Protein AF-A0A2N6DLI4-F1 (afdb_monomer_lite)

pLDDT: mean 96.34, std 3.58, range [76.81, 98.5]

Radius of gyration: 10.94 Å; chains: 1; bounding box: 24×23×28 Å

Sequence (65 aa):
MRRKRLADAEGVPPFVIFGDATLAEMAARMPTDEAAMMAISGVGKHKLRKFGNEFIDEIINYMCR

Foldseek 3Di:
DLLVVVCVVVVHDSCVLPNPQQVVQCVVQLDQDLVSSCPGPPDDPVSCVPCVVVSNVVSVVVVVD

Secondary structure (DSSP, 8-state):
-HHHHHHHHHTS-HHHH--HHHHHHHHHH---SHHHHHTSTT--HHHIIIIIHHHHHHHHHHHT-

Structure (mmCIF, N/CA/C/O backbone):
data_AF-A0A2N6DLI4-F1
#
_entry.id   AF-A0A2N6DLI4-F1
#
loop_
_atom_site.group_PDB
_atom_site.id
_atom_site.type_symbol
_atom_site.label_atom_id
_atom_site.label_alt_id
_atom_site.label_comp_id
_atom_site.label_asym_id
_atom_site.label_entity_id
_atom_site.label_seq_id
_atom_site.pdbx_PDB_ins_code
_atom_site.Cartn_x
_atom_site.Cartn_y
_atom_site.Cartn_z
_atom_site.occupancy
_atom_site.B_iso_or_equiv
_atom_site.auth_seq_id
_atom_site.auth_comp_id
_atom_site.auth_asym_id
_atom_site.auth_atom_id
_atom_site.pdbx_PDB_model_num
ATOM 1 N N . MET A 1 1 ? -0.650 8.363 -3.168 1.00 76.81 1 MET A N 1
ATOM 2 C CA . MET A 1 1 ? -1.964 8.880 -2.690 1.00 76.81 1 MET A CA 1
ATOM 3 C C . MET A 1 1 ? -3.033 7.796 -2.526 1.00 76.81 1 MET A C 1
ATOM 5 O O . MET A 1 1 ? -3.909 7.974 -1.686 1.00 76.81 1 MET A O 1
ATOM 9 N N . ARG A 1 2 ? -2.962 6.677 -3.269 1.00 91.44 2 ARG A N 1
ATOM 10 C CA . ARG A 1 2 ? -3.946 5.578 -3.232 1.00 91.44 2 ARG A CA 1
ATOM 11 C C . ARG A 1 2 ? -4.298 5.085 -1.820 1.00 91.44 2 ARG A C 1
ATOM 13 O O . ARG A 1 2 ? -5.465 5.119 -1.451 1.00 91.44 2 ARG A O 1
ATOM 20 N N . ARG A 1 3 ? -3.290 4.764 -0.995 1.00 95.62 3 ARG A N 1
ATOM 21 C CA . ARG A 1 3 ? -3.482 4.309 0.397 1.00 95.62 3 ARG A CA 1
ATOM 22 C C . ARG A 1 3 ? -4.342 5.251 1.243 1.00 95.62 3 ARG A C 1
ATOM 24 O O . ARG A 1 3 ? -5.222 4.782 1.948 1.00 95.62 3 ARG A O 1
ATOM 31 N N . LYS A 1 4 ? -4.077 6.562 1.187 1.00 95.38 4 LYS A N 1
ATOM 32 C CA . LYS A 1 4 ? -4.799 7.550 2.000 1.00 95.38 4 LYS A CA 1
ATOM 33 C C . LYS A 1 4 ? -6.284 7.582 1.632 1.00 95.38 4 LYS A C 1
ATOM 35 O O . LYS A 1 4 ? -7.113 7.485 2.519 1.00 95.38 4 LYS A O 1
ATOM 40 N N . ARG A 1 5 ? -6.607 7.615 0.333 1.00 96.44 5 ARG A N 1
ATOM 41 C CA . ARG A 1 5 ? -8.004 7.620 -0.135 1.00 96.44 5 ARG A CA 1
ATOM 42 C C . ARG A 1 5 ? -8.788 6.398 0.345 1.00 96.44 5 ARG A C 1
ATOM 44 O O . ARG A 1 5 ? -9.921 6.544 0.780 1.00 96.44 5 ARG A O 1
ATOM 51 N N . LEU A 1 6 ? -8.173 5.218 0.289 1.00 95.88 6 LEU A N 1
ATOM 52 C CA . LEU A 1 6 ? -8.807 3.985 0.759 1.00 95.88 6 LEU A CA 1
ATOM 53 C C . LEU A 1 6 ? -8.992 3.972 2.273 1.00 95.88 6 LEU A C 1
ATOM 55 O O . LEU A 1 6 ? -10.026 3.546 2.765 1.00 95.88 6 LEU A O 1
ATOM 59 N N . ALA A 1 7 ? -8.008 4.479 3.008 1.00 96.94 7 ALA A N 1
ATOM 60 C CA . ALA A 1 7 ? -8.084 4.600 4.455 1.00 96.94 7 ALA A CA 1
ATOM 61 C C . ALA A 1 7 ? -9.205 5.550 4.898 1.00 96.94 7 ALA A C 1
ATOM 63 O O . ALA A 1 7 ? -9.982 5.203 5.784 1.00 96.94 7 ALA A O 1
ATOM 64 N N . ASP A 1 8 ? -9.327 6.698 4.226 1.00 97.69 8 ASP A N 1
ATOM 65 C CA . ASP A 1 8 ? -10.386 7.675 4.471 1.00 97.69 8 ASP A CA 1
ATOM 66 C C . ASP A 1 8 ? -11.774 7.061 4.188 1.00 97.69 8 ASP A C 1
ATOM 68 O O . ASP A 1 8 ? -12.685 7.214 4.997 1.00 97.69 8 ASP A O 1
ATOM 72 N N . ALA A 1 9 ? -11.924 6.310 3.088 1.00 96.06 9 ALA A N 1
ATOM 73 C CA . ALA A 1 9 ? -13.174 5.622 2.738 1.00 96.06 9 ALA A CA 1
ATOM 74 C C . ALA A 1 9 ? -13.563 4.517 3.738 1.00 96.06 9 ALA A C 1
ATOM 76 O O . ALA A 1 9 ? -14.742 4.282 3.986 1.00 96.06 9 ALA A O 1
ATOM 77 N N . GLU A 1 10 ? -12.570 3.854 4.325 1.00 95.50 10 GLU A N 1
ATOM 78 C CA . GLU A 1 10 ? -12.750 2.801 5.327 1.00 95.50 10 GLU A CA 1
ATOM 79 C C . GLU A 1 10 ? -12.872 3.345 6.760 1.00 95.50 10 GLU A C 1
ATOM 81 O O . GLU A 1 10 ? -13.164 2.585 7.681 1.00 95.50 10 GLU A O 1
ATOM 86 N N . GLY A 1 11 ? -12.636 4.644 6.975 1.00 97.25 11 GLY A N 1
ATOM 87 C CA . GLY A 1 11 ? -12.641 5.253 8.307 1.00 97.25 11 GLY A CA 1
ATOM 88 C C . GLY A 1 11 ? -11.527 4.729 9.220 1.00 97.25 11 GLY A C 1
ATOM 89 O O . GLY A 1 11 ? -11.693 4.692 10.439 1.00 97.25 11 GLY A O 1
ATOM 90 N N . VAL A 1 12 ? -10.397 4.300 8.649 1.00 96.62 12 VAL A N 1
ATOM 91 C CA . VAL A 1 12 ? -9.270 3.710 9.389 1.00 96.62 12 VAL A CA 1
ATOM 92 C C . VAL A 1 12 ? -7.970 4.479 9.151 1.00 96.62 12 VAL A C 1
ATOM 94 O O . VAL A 1 12 ? -7.804 5.126 8.118 1.00 96.62 12 VAL A O 1
ATOM 97 N N . PRO A 1 13 ? -6.983 4.386 10.059 1.00 97.31 13 PRO A N 1
ATOM 98 C CA . PRO A 1 13 ? -5.650 4.917 9.796 1.00 97.31 13 PRO A CA 1
ATOM 99 C C . PRO A 1 13 ? -4.994 4.280 8.550 1.00 97.31 13 PRO A C 1
ATOM 101 O O . PRO A 1 13 ? -5.112 3.069 8.351 1.00 97.31 13 PRO A O 1
ATOM 104 N N . PRO A 1 14 ? -4.210 5.025 7.742 1.00 96.88 14 PRO A N 1
ATOM 105 C CA . PRO A 1 14 ? -3.633 4.521 6.489 1.00 96.88 14 PRO A CA 1
ATOM 106 C C . PRO A 1 14 ? -2.838 3.221 6.584 1.00 96.88 14 PRO A C 1
ATOM 108 O O . PRO A 1 14 ? -2.940 2.375 5.694 1.00 96.88 14 PRO A O 1
ATOM 111 N N . PHE A 1 15 ? -2.074 3.032 7.660 1.00 95.12 15 PHE A N 1
ATOM 112 C CA . PHE A 1 15 ? -1.255 1.833 7.847 1.00 95.12 15 PHE A CA 1
ATOM 113 C C . PHE A 1 15 ? -2.088 0.540 7.963 1.00 95.12 15 PHE A C 1
ATOM 115 O O . PHE A 1 15 ? -1.556 -0.546 7.729 1.00 95.12 15 PHE A O 1
ATOM 122 N N . VAL A 1 16 ? -3.390 0.640 8.274 1.00 95.62 16 VAL A N 1
ATOM 123 C CA . VAL A 1 16 ? -4.316 -0.505 8.321 1.00 95.62 16 VAL A CA 1
ATOM 124 C C . VAL A 1 16 ? -4.514 -1.107 6.929 1.00 95.62 16 VAL A C 1
ATOM 126 O O . VAL A 1 16 ? -4.538 -2.334 6.797 1.00 95.62 16 VAL A O 1
ATOM 129 N N . ILE A 1 17 ? -4.568 -0.267 5.889 1.00 97.25 17 ILE A N 1
ATOM 130 C CA . ILE A 1 17 ? -4.665 -0.703 4.489 1.00 97.25 17 ILE A CA 1
ATOM 131 C C . ILE A 1 17 ? -3.386 -1.467 4.123 1.00 97.25 17 ILE A C 1
ATOM 133 O O . ILE A 1 17 ? -3.394 -2.694 4.009 1.00 97.25 17 ILE A O 1
ATOM 137 N N . PHE A 1 18 ? -2.253 -0.765 4.085 1.00 97.50 18 PHE A N 1
ATOM 138 C CA . PHE A 1 18 ? -0.918 -1.349 3.947 1.00 97.50 18 PHE A CA 1
ATOM 139 C C . PHE A 1 18 ? 0.088 -0.551 4.775 1.00 97.50 18 PHE A C 1
ATOM 141 O O . PHE A 1 18 ? 0.096 0.682 4.730 1.00 97.50 18 PHE A O 1
ATOM 148 N N . GLY A 1 19 ? 0.943 -1.255 5.518 1.00 97.31 19 GLY A N 1
ATOM 149 C CA . GLY A 1 19 ? 2.035 -0.635 6.264 1.00 97.31 19 GLY A CA 1
ATOM 150 C C . GLY A 1 19 ? 3.107 -0.072 5.330 1.00 97.31 19 GLY A C 1
ATOM 151 O O . GLY A 1 19 ? 3.151 -0.403 4.146 1.00 97.31 19 GLY A O 1
ATOM 152 N N . ASP A 1 20 ? 3.983 0.777 5.863 1.00 97.25 20 ASP A N 1
ATOM 153 C CA . ASP A 1 20 ? 5.030 1.422 5.060 1.00 97.25 20 ASP A CA 1
ATOM 154 C C . ASP A 1 20 ? 6.021 0.412 4.470 1.00 97.25 20 ASP A C 1
ATOM 156 O O . ASP A 1 20 ? 6.369 0.528 3.301 1.00 97.25 20 ASP A O 1
ATOM 160 N N . ALA A 1 21 ? 6.399 -0.626 5.227 1.00 97.81 21 ALA A N 1
ATOM 161 C CA . ALA A 1 21 ? 7.268 -1.695 4.728 1.00 97.81 21 ALA A CA 1
ATOM 162 C C . ALA A 1 21 ? 6.647 -2.438 3.531 1.00 97.81 21 ALA A C 1
ATOM 164 O O . ALA A 1 21 ? 7.312 -2.652 2.522 1.00 97.81 21 ALA A O 1
ATOM 165 N N . THR A 1 22 ? 5.350 -2.756 3.609 1.00 97.94 22 THR A N 1
ATOM 166 C CA . THR A 1 22 ? 4.600 -3.379 2.510 1.00 97.94 22 THR A CA 1
ATOM 167 C C . THR A 1 22 ? 4.561 -2.475 1.278 1.00 97.94 22 THR A C 1
ATOM 169 O O . THR A 1 22 ? 4.803 -2.942 0.171 1.00 97.94 22 THR A O 1
ATOM 172 N N . LEU A 1 23 ? 4.305 -1.172 1.450 1.00 97.69 23 LEU A N 1
ATOM 173 C CA . LEU A 1 23 ? 4.321 -0.227 0.329 1.00 97.69 23 LEU A CA 1
ATOM 174 C C . LEU A 1 23 ? 5.712 -0.067 -0.293 1.00 97.69 23 LEU A C 1
ATOM 176 O O . LEU A 1 23 ? 5.817 0.042 -1.512 1.00 97.69 23 LEU A O 1
ATOM 180 N N . ALA A 1 24 ? 6.765 -0.041 0.525 1.00 98.00 24 ALA A N 1
ATOM 181 C CA . ALA A 1 24 ? 8.139 0.035 0.042 1.00 98.00 24 ALA A CA 1
ATOM 182 C C . ALA A 1 24 ? 8.497 -1.203 -0.793 1.00 98.00 24 ALA A C 1
ATOM 184 O O . ALA A 1 24 ? 9.081 -1.073 -1.865 1.00 98.00 24 ALA A O 1
ATOM 185 N N . GLU A 1 25 ? 8.086 -2.394 -0.350 1.00 98.38 25 GLU A N 1
ATOM 186 C CA . GLU A 1 25 ? 8.278 -3.628 -1.115 1.00 98.38 25 GLU A CA 1
ATOM 187 C C . GLU A 1 25 ? 7.466 -3.629 -2.420 1.00 98.38 25 GLU A C 1
ATOM 189 O O . GLU A 1 25 ? 8.008 -3.989 -3.464 1.00 98.38 25 GLU A O 1
ATOM 194 N N . MET A 1 26 ? 6.208 -3.164 -2.404 1.00 97.94 26 MET A N 1
ATOM 195 C CA . MET A 1 26 ? 5.411 -2.988 -3.630 1.00 97.94 26 MET A CA 1
ATOM 196 C C . MET A 1 26 ? 6.103 -2.052 -4.620 1.00 97.94 26 MET A C 1
ATOM 198 O O . MET A 1 26 ? 6.193 -2.381 -5.795 1.00 97.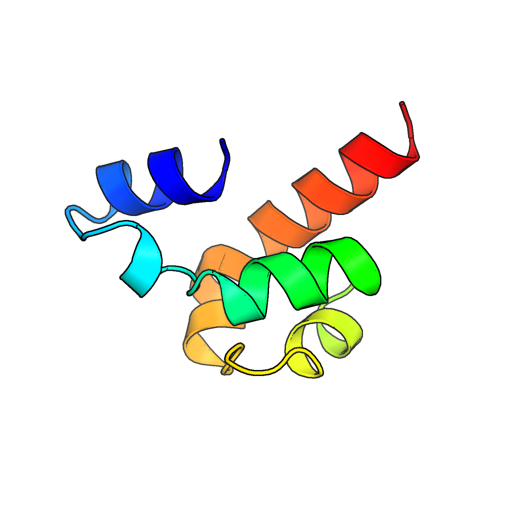94 26 MET A O 1
ATOM 202 N N . ALA A 1 27 ? 6.622 -0.914 -4.156 1.00 97.00 27 ALA A N 1
ATOM 203 C CA . ALA A 1 27 ? 7.329 0.037 -5.011 1.00 97.00 27 ALA A CA 1
ATOM 204 C C . ALA A 1 27 ? 8.636 -0.541 -5.582 1.00 97.00 27 ALA A C 1
ATOM 206 O O . ALA A 1 27 ? 9.019 -0.206 -6.697 1.00 97.00 27 ALA A O 1
ATOM 207 N N . ALA A 1 28 ? 9.315 -1.418 -4.836 1.00 97.81 28 ALA A N 1
ATOM 208 C CA . ALA A 1 28 ? 10.535 -2.076 -5.296 1.00 97.81 28 ALA A CA 1
ATOM 209 C C . ALA A 1 28 ? 10.263 -3.210 -6.299 1.00 97.81 28 ALA A C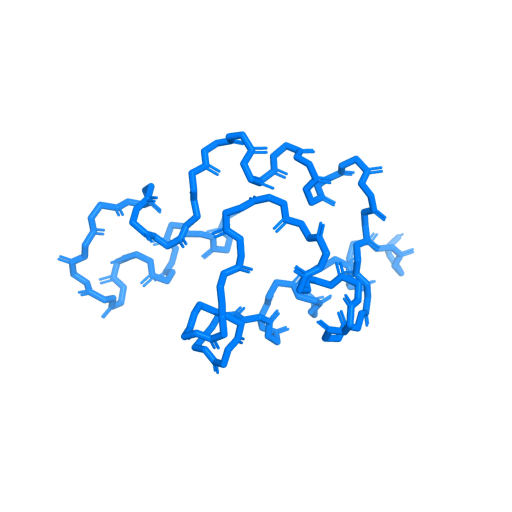 1
ATOM 211 O O . ALA A 1 28 ? 11.054 -3.419 -7.215 1.00 97.81 28 ALA A O 1
ATOM 212 N N . ARG A 1 29 ? 9.172 -3.964 -6.114 1.00 98.06 29 ARG A N 1
ATOM 213 C CA . ARG A 1 29 ? 8.848 -5.152 -6.923 1.00 98.06 29 ARG A CA 1
ATOM 214 C C . ARG A 1 29 ? 7.874 -4.896 -8.065 1.00 98.06 29 ARG A C 1
ATOM 216 O O . ARG A 1 29 ? 7.819 -5.713 -8.975 1.00 98.06 29 ARG A O 1
ATOM 223 N N . MET A 1 30 ? 7.116 -3.804 -8.007 1.00 97.94 30 MET A N 1
ATOM 224 C CA . MET A 1 30 ? 6.114 -3.406 -8.999 1.00 97.94 30 MET A CA 1
ATOM 225 C C . MET A 1 30 ? 5.183 -4.562 -9.421 1.00 97.94 30 MET A C 1
ATOM 227 O O . MET A 1 30 ? 5.113 -4.889 -10.603 1.00 97.94 30 MET A O 1
ATOM 231 N N . PRO A 1 31 ? 4.484 -5.223 -8.478 1.00 98.19 31 PRO A N 1
ATOM 232 C CA . PRO A 1 31 ? 3.591 -6.332 -8.806 1.00 98.19 31 PRO A CA 1
ATOM 233 C C . PRO A 1 31 ? 2.397 -5.870 -9.657 1.00 98.19 31 PRO A C 1
ATOM 235 O O . PRO A 1 31 ? 1.670 -4.952 -9.279 1.00 98.19 31 PRO A O 1
ATOM 238 N N . THR A 1 32 ? 2.175 -6.539 -10.788 1.00 97.75 32 THR A N 1
ATOM 239 C CA . THR A 1 32 ? 1.145 -6.188 -11.785 1.00 97.75 32 THR A CA 1
ATOM 240 C C . THR A 1 32 ? 0.036 -7.234 -11.924 1.00 97.75 32 THR A C 1
ATOM 242 O O . THR A 1 32 ? -0.826 -7.109 -12.789 1.00 97.75 32 THR A O 1
ATOM 245 N N . ASP A 1 33 ? 0.020 -8.246 -11.056 1.00 98.31 33 ASP A N 1
ATOM 246 C CA . ASP A 1 33 ? -1.039 -9.249 -10.974 1.00 98.31 33 ASP A CA 1
ATOM 247 C C . ASP A 1 33 ? -1.274 -9.707 -9.522 1.00 98.31 33 ASP A C 1
ATOM 249 O O . ASP A 1 33 ? -0.527 -9.361 -8.596 1.00 98.31 33 ASP A O 1
ATOM 253 N N . GLU A 1 34 ? -2.346 -10.474 -9.304 1.00 98.00 34 GLU A N 1
ATOM 254 C CA . GLU A 1 34 ? -2.726 -10.953 -7.972 1.00 98.00 34 GLU A CA 1
ATOM 255 C C . GLU A 1 34 ? -1.680 -11.882 -7.341 1.00 98.00 34 GLU A C 1
ATOM 257 O O . GLU A 1 34 ? -1.474 -11.832 -6.125 1.00 98.00 34 GLU A O 1
ATOM 262 N N . ALA A 1 35 ? -1.013 -12.722 -8.137 1.00 98.19 35 ALA A N 1
ATOM 263 C CA . ALA A 1 35 ? -0.032 -13.679 -7.634 1.00 98.19 35 ALA A CA 1
ATOM 264 C C . ALA A 1 35 ? 1.227 -12.957 -7.137 1.00 98.19 35 ALA A C 1
ATOM 266 O O . ALA A 1 35 ? 1.709 -13.231 -6.035 1.00 98.19 35 ALA A O 1
ATOM 267 N N . ALA A 1 36 ? 1.709 -11.979 -7.903 1.00 98.25 36 ALA A N 1
ATOM 268 C CA . ALA A 1 36 ? 2.812 -11.106 -7.539 1.00 98.25 36 ALA A CA 1
ATOM 269 C C . ALA A 1 36 ? 2.469 -10.253 -6.310 1.00 98.25 36 ALA A C 1
ATOM 271 O O . ALA A 1 36 ? 3.294 -10.124 -5.406 1.00 98.25 36 ALA A O 1
ATOM 272 N N . MET A 1 37 ? 1.243 -9.724 -6.221 1.00 98.25 37 MET A N 1
ATOM 273 C CA . MET A 1 37 ? 0.783 -8.992 -5.034 1.00 98.25 37 MET A CA 1
ATOM 274 C C . MET A 1 37 ? 0.710 -9.877 -3.789 1.00 98.25 37 MET A C 1
ATOM 276 O O . MET A 1 37 ? 1.102 -9.441 -2.709 1.00 98.25 37 MET A O 1
ATOM 280 N N . MET A 1 38 ? 0.241 -11.121 -3.918 1.00 98.19 38 MET A N 1
ATOM 281 C CA . MET A 1 38 ? 0.179 -12.087 -2.813 1.00 98.19 38 MET A CA 1
ATOM 282 C C . MET A 1 38 ? 1.573 -12.463 -2.280 1.00 98.19 38 MET A C 1
ATOM 284 O O . MET A 1 38 ? 1.698 -12.873 -1.127 1.00 98.19 38 MET A O 1
ATOM 288 N N . ALA A 1 39 ? 2.619 -12.316 -3.098 1.00 98.19 39 ALA A N 1
ATOM 289 C CA . ALA A 1 39 ? 4.004 -12.560 -2.702 1.00 98.19 39 ALA A CA 1
ATOM 290 C C . ALA A 1 39 ? 4.639 -11.404 -1.902 1.00 98.19 39 ALA A C 1
ATOM 292 O O . ALA A 1 39 ? 5.745 -11.559 -1.385 1.00 98.19 39 ALA A O 1
ATOM 293 N N . ILE A 1 40 ? 3.973 -10.249 -1.790 1.00 98.50 40 ILE A N 1
ATOM 294 C CA . ILE A 1 40 ? 4.458 -9.107 -1.006 1.00 98.50 40 ILE A CA 1
ATOM 295 C C . ILE A 1 40 ? 4.198 -9.333 0.489 1.00 98.50 40 ILE A C 1
ATOM 297 O O . ILE A 1 40 ? 3.086 -9.674 0.909 1.00 98.50 40 ILE A O 1
ATOM 301 N N . SER A 1 41 ? 5.201 -9.062 1.328 1.00 97.94 41 SER A N 1
ATOM 302 C CA . SER A 1 41 ? 5.067 -9.189 2.777 1.00 97.94 41 SER A CA 1
ATOM 303 C C . SER A 1 41 ? 4.003 -8.236 3.336 1.00 97.94 41 SER A C 1
ATOM 305 O O . SER A 1 41 ? 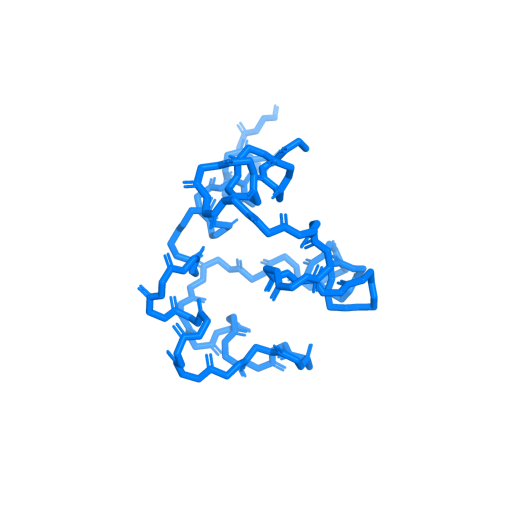3.969 -7.035 3.056 1.00 97.94 41 SER A O 1
ATOM 307 N N . GLY A 1 42 ? 3.099 -8.777 4.155 1.00 95.50 42 GLY A N 1
ATOM 308 C CA . GLY A 1 42 ? 1.964 -8.037 4.715 1.00 95.50 42 GLY A CA 1
ATOM 309 C C . GLY A 1 42 ? 0.724 -7.974 3.811 1.00 95.50 42 GLY A C 1
ATOM 310 O O . GLY A 1 42 ? -0.286 -7.387 4.219 1.00 95.50 42 GLY A O 1
ATOM 311 N N . VAL A 1 43 ? 0.748 -8.614 2.634 1.00 97.81 43 VAL A N 1
ATOM 312 C CA . VAL A 1 43 ? -0.429 -8.800 1.773 1.00 97.81 43 VAL A CA 1
ATOM 313 C C . VAL A 1 43 ? -1.034 -10.186 2.001 1.00 97.81 43 VAL A C 1
ATOM 315 O O . VAL A 1 43 ? -0.587 -11.195 1.474 1.00 97.81 43 VAL A O 1
ATOM 318 N N . GLY A 1 44 ? -2.085 -10.240 2.820 1.00 97.25 44 GLY A N 1
ATOM 319 C CA . GLY A 1 44 ? -2.899 -11.446 3.001 1.00 97.25 44 GLY A CA 1
ATOM 320 C C . GLY A 1 44 ? -4.091 -11.501 2.041 1.00 97.25 44 GLY A C 1
ATOM 321 O O . GLY A 1 44 ? -4.515 -10.474 1.511 1.00 97.25 44 GLY A O 1
ATOM 322 N N . LYS A 1 45 ? -4.728 -12.676 1.916 1.00 97.38 45 LYS A N 1
ATOM 323 C CA . LYS A 1 45 ? -5.899 -12.9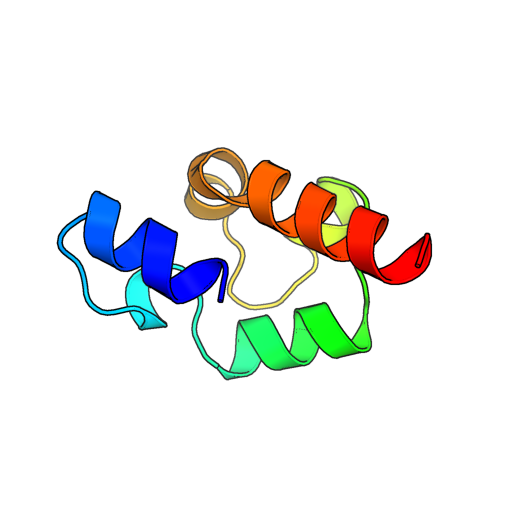02 1.038 1.00 97.38 45 LYS A CA 1
ATOM 324 C C . LYS A 1 45 ? -7.023 -11.872 1.211 1.00 97.38 45 LYS A C 1
ATOM 326 O O . LYS A 1 45 ? -7.642 -11.467 0.235 1.00 97.38 45 LYS A O 1
ATOM 331 N N . HIS A 1 46 ? -7.300 -11.446 2.448 1.00 96.69 46 HIS A N 1
ATOM 332 C CA . HIS A 1 46 ? -8.321 -10.428 2.715 1.00 96.69 46 HIS A CA 1
ATOM 333 C C . HIS A 1 46 ? -7.947 -9.070 2.106 1.00 96.69 46 HIS A C 1
ATOM 335 O O . HIS A 1 46 ? -8.761 -8.461 1.420 1.00 96.69 46 HIS A O 1
ATOM 341 N N . LYS A 1 47 ? -6.704 -8.622 2.319 1.00 96.19 47 LYS A N 1
ATOM 342 C CA . LYS A 1 47 ? -6.204 -7.352 1.781 1.00 96.19 47 LYS A CA 1
ATOM 343 C C . LYS A 1 47 ? -6.085 -7.388 0.262 1.00 96.19 47 LYS A C 1
ATOM 345 O O . LYS A 1 47 ? -6.460 -6.416 -0.379 1.00 96.19 47 LYS A O 1
ATOM 350 N N . LEU A 1 48 ? -5.639 -8.512 -0.300 1.00 97.69 48 LEU A N 1
ATOM 351 C CA . LEU A 1 48 ? -5.594 -8.723 -1.745 1.00 97.69 48 LEU A CA 1
ATOM 352 C C . LEU A 1 48 ? -6.989 -8.584 -2.362 1.00 97.69 48 LEU A C 1
ATOM 354 O O . LEU A 1 48 ? -7.185 -7.761 -3.244 1.00 97.69 48 LEU A O 1
ATOM 358 N N . ARG A 1 49 ? -7.986 -9.295 -1.824 1.00 97.50 49 ARG A N 1
ATOM 359 C CA . ARG A 1 49 ? -9.372 -9.190 -2.303 1.00 97.50 49 ARG A CA 1
ATOM 360 C C . ARG A 1 49 ? -9.963 -7.788 -2.181 1.00 97.50 49 ARG A C 1
ATOM 362 O O . ARG A 1 49 ? -10.797 -7.419 -2.996 1.00 97.50 49 ARG A O 1
ATOM 369 N N . LYS A 1 50 ? -9.612 -7.057 -1.122 1.00 96.69 50 LYS A N 1
ATOM 370 C CA . LYS A 1 50 ? -10.245 -5.775 -0.799 1.00 96.69 50 LYS A CA 1
ATOM 371 C C . LYS A 1 50 ? -9.575 -4.582 -1.481 1.00 96.69 50 LYS A C 1
ATOM 373 O O . LYS A 1 50 ? -10.264 -3.656 -1.877 1.00 96.69 50 LYS A O 1
ATOM 378 N N . PHE A 1 51 ? -8.251 -4.607 -1.611 1.00 97.19 51 PHE A N 1
ATOM 379 C CA . PHE A 1 51 ? -7.458 -3.464 -2.074 1.00 97.19 51 PHE A CA 1
ATOM 380 C C . PHE A 1 51 ? -6.489 -3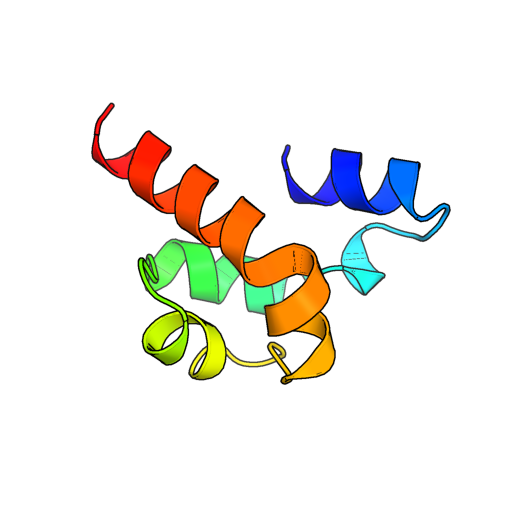.814 -3.208 1.00 97.19 51 PHE A C 1
ATOM 382 O O . PHE A 1 51 ? -5.920 -2.909 -3.805 1.00 97.19 51 PHE A O 1
ATOM 389 N N . GLY A 1 52 ? -6.262 -5.098 -3.501 1.00 96.38 52 GLY A N 1
ATOM 390 C CA . GLY A 1 52 ? -5.227 -5.555 -4.432 1.00 96.38 52 GLY A CA 1
ATOM 391 C C . GLY A 1 52 ? -5.340 -4.927 -5.814 1.00 96.38 52 GLY A C 1
ATOM 392 O O . GLY A 1 52 ? -4.383 -4.303 -6.265 1.00 96.38 52 GLY A O 1
ATOM 393 N N . ASN A 1 53 ? -6.523 -5.014 -6.428 1.00 96.88 53 ASN A N 1
ATOM 394 C CA . ASN A 1 53 ? -6.764 -4.501 -7.780 1.00 96.88 53 ASN A CA 1
ATOM 395 C C . ASN A 1 53 ? -6.455 -3.006 -7.895 1.00 96.88 53 ASN A C 1
ATOM 397 O O . ASN A 1 53 ? -5.754 -2.593 -8.806 1.00 96.88 53 ASN A O 1
ATOM 401 N N . GLU A 1 54 ? -6.867 -2.198 -6.917 1.00 97.12 54 GLU A N 1
ATOM 402 C CA . GLU A 1 54 ? -6.598 -0.758 -6.948 1.00 97.12 54 GLU A CA 1
ATOM 403 C C . GLU A 1 54 ? -5.109 -0.399 -6.891 1.00 97.12 54 GLU A C 1
ATOM 405 O O . GLU A 1 54 ? -4.698 0.632 -7.428 1.00 97.12 54 GLU A O 1
ATOM 410 N N . PHE A 1 55 ? -4.301 -1.208 -6.205 1.00 97.62 55 PHE A N 1
ATOM 411 C CA . PHE A 1 55 ? -2.856 -1.006 -6.155 1.00 97.62 55 PHE A CA 1
ATOM 412 C C . PHE A 1 55 ? -2.165 -1.555 -7.403 1.00 97.62 55 PHE A C 1
ATOM 414 O O . PHE A 1 55 ? -1.267 -0.887 -7.907 1.00 97.62 55 PHE A O 1
ATOM 421 N N . ILE A 1 56 ? -2.611 -2.698 -7.931 1.00 98.06 56 ILE A N 1
ATOM 422 C CA . ILE A 1 56 ? -2.148 -3.237 -9.219 1.00 98.06 56 ILE A CA 1
ATOM 423 C C . ILE A 1 56 ? -2.381 -2.205 -10.326 1.00 98.06 56 ILE A C 1
ATOM 425 O O . ILE A 1 56 ? -1.447 -1.848 -11.040 1.00 98.06 56 ILE A O 1
ATOM 429 N N . ASP A 1 57 ? -3.588 -1.647 -10.406 1.00 97.38 57 ASP A N 1
ATOM 430 C CA . ASP A 1 57 ? -3.933 -0.632 -11.399 1.00 97.38 57 ASP A CA 1
ATOM 431 C C . ASP A 1 57 ? -3.068 0.625 -11.246 1.00 97.38 57 ASP A C 1
ATOM 433 O O . ASP A 1 57 ? -2.609 1.192 -12.235 1.00 97.38 57 ASP A O 1
ATOM 437 N N . GLU A 1 58 ? -2.816 1.089 -10.018 1.00 96.38 58 GLU A N 1
ATOM 438 C CA . GLU A 1 58 ? -1.933 2.239 -9.776 1.00 96.38 58 GLU A CA 1
ATOM 439 C C . GLU A 1 58 ? -0.498 1.965 -10.258 1.00 96.38 58 GLU A C 1
ATOM 441 O O . GLU A 1 58 ? 0.118 2.840 -10.866 1.00 96.38 58 GLU A O 1
ATOM 446 N N . ILE A 1 59 ? 0.017 0.757 -10.015 1.00 97.00 59 ILE A N 1
ATOM 447 C CA . ILE A 1 59 ? 1.357 0.323 -10.432 1.00 97.00 59 ILE A CA 1
ATOM 448 C C . ILE A 1 59 ? 1.444 0.266 -11.959 1.00 97.00 59 ILE A C 1
ATOM 450 O O . ILE A 1 59 ? 2.353 0.862 -12.536 1.00 97.00 59 ILE A O 1
ATOM 454 N N . ILE A 1 60 ? 0.477 -0.374 -12.620 1.00 97.12 60 ILE A N 1
ATOM 455 C CA . ILE A 1 60 ? 0.416 -0.460 -14.087 1.00 97.12 60 ILE A CA 1
ATOM 456 C C . ILE A 1 60 ? 0.343 0.943 -14.700 1.00 97.12 60 ILE A C 1
ATOM 458 O O . ILE A 1 60 ? 1.123 1.274 -15.591 1.00 97.12 60 ILE A O 1
ATOM 462 N N . ASN A 1 61 ? -0.534 1.807 -14.180 1.00 96.31 61 ASN A N 1
ATOM 463 C CA . ASN A 1 61 ? -0.667 3.185 -14.657 1.00 96.31 61 ASN A CA 1
ATOM 464 C C . ASN A 1 61 ? 0.621 4.003 -14.483 1.00 96.31 61 ASN A C 1
ATOM 466 O O . ASN A 1 61 ? 0.907 4.873 -15.302 1.00 96.31 61 ASN A O 1
ATOM 470 N N . TYR A 1 62 ? 1.390 3.751 -13.422 1.00 95.00 62 TYR A N 1
ATOM 471 C CA . TYR A 1 62 ? 2.693 4.381 -13.229 1.00 95.00 62 TYR A CA 1
ATOM 472 C C . TYR A 1 62 ? 3.728 3.889 -14.249 1.00 95.00 62 TYR A C 1
ATOM 474 O O . TYR A 1 62 ? 4.513 4.693 -14.734 1.00 95.00 62 TYR A O 1
ATOM 482 N N . MET A 1 63 ? 3.722 2.600 -14.599 1.00 93.44 63 MET A N 1
ATOM 483 C CA . MET A 1 63 ? 4.658 2.022 -15.575 1.00 93.44 63 MET A CA 1
ATOM 484 C C . MET A 1 63 ? 4.380 2.452 -17.020 1.00 93.44 63 MET A C 1
ATOM 486 O O . MET A 1 63 ? 5.292 2.451 -17.840 1.00 93.44 63 MET A O 1
ATOM 490 N N . CYS A 1 64 ? 3.128 2.779 -17.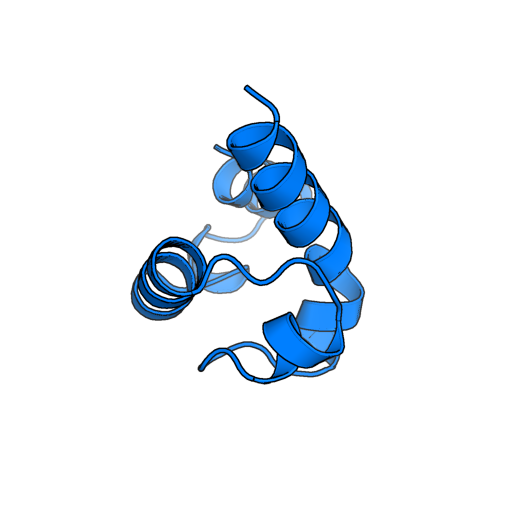341 1.00 90.00 64 CYS A N 1
ATOM 491 C CA . CYS A 1 64 ? 2.722 3.241 -18.671 1.00 90.00 64 CYS A CA 1
ATOM 492 C C . CYS A 1 64 ? 2.801 4.768 -18.855 1.00 90.00 64 CYS A C 1
ATOM 494 O O . CYS A 1 64 ? 2.419 5.259 -19.919 1.00 90.00 64 CYS A O 1
ATOM 496 N N . ARG A 1 65 ? 3.241 5.513 -17.835 1.00 79.38 65 ARG A N 1
ATOM 497 C CA . ARG A 1 65 ? 3.526 6.953 -17.919 1.00 79.38 65 ARG A CA 1
ATOM 498 C C . ARG A 1 65 ? 4.945 7.212 -18.395 1.00 79.38 65 ARG A C 1
ATOM 500 O O . ARG A 1 65 ? 5.100 8.206 -19.135 1.00 79.38 65 ARG A O 1
#